Protein AF-A0A9Q7SHR6-F1 (afdb_monomer_lite)

Foldseek 3Di:
DDQFQLNLVVDDLVVLLVLLVVLLVLLVVLLVVLVPLLPDPVVPPDDDPVVVVSNVVSVVSSVVSNVSSVVSNVVSVVSNVVSVVSVVVVVVSVVVCVVCPPFWDADRGPRDIGGPDPCSVVVVVVVCVVVVVVVVVVVCVVPVDDDDDDDDDDDDDDDD

Secondary structure (DSSP, 8-state):
----HHHHHH--HHHHHHHHHHHHHHHHHHHHHHHHHHT-TTTTT--SHHHHHHHHHHHHHHHHHHHHHHHHHHHHHHHHHHHHHHHHHHHHHHHHHHHHTTTEEE-TTT--EEESSTTHHHHHHHHHHHHHHHHHHHHHHHH----PPPPP----PPP-

pLDDT: mean 78.71, std 21.08, range [33.31, 98.5]

Structure (mmCIF, N/CA/C/O backbone):
data_AF-A0A9Q7SHR6-F1
#
_entry.id   AF-A0A9Q7SHR6-F1
#
loop_
_atom_site.group_PDB
_atom_site.id
_atom_site.type_symbol
_atom_site.label_atom_id
_atom_site.label_alt_id
_atom_site.label_comp_id
_atom_site.label_asym_id
_atom_site.label_entity_id
_atom_site.label_seq_id
_atom_site.pdbx_PDB_ins_code
_atom_site.Cartn_x
_atom_site.Cartn_y
_atom_site.Cartn_z
_atom_site.occupancy
_atom_site.B_iso_or_equiv
_atom_site.auth_seq_id
_atom_site.auth_comp_id
_atom_site.auth_asym_id
_atom_site.auth_atom_id
_atom_site.pdbx_PDB_model_num
ATOM 1 N N . MET A 1 1 ? -2.787 16.419 14.165 1.00 50.88 1 MET A N 1
ATOM 2 C CA . MET A 1 1 ? -4.191 16.098 13.832 1.00 50.88 1 MET A CA 1
ATOM 3 C C . MET A 1 1 ? -4.510 14.757 14.461 1.00 50.88 1 MET A C 1
ATOM 5 O O . MET A 1 1 ? -3.657 13.882 14.397 1.00 50.88 1 MET A O 1
ATOM 9 N N . SER A 1 2 ? -5.669 14.614 15.095 1.00 76.50 2 SER A N 1
ATOM 10 C CA . SER A 1 2 ? -6.141 13.356 15.684 1.00 76.50 2 SER A CA 1
ATOM 11 C C . SER A 1 2 ? -7.346 12.861 14.898 1.00 76.50 2 SER A C 1
ATOM 13 O O . SER A 1 2 ? -8.201 13.665 14.540 1.00 76.50 2 SER A O 1
ATOM 15 N N . LEU A 1 3 ? -7.401 11.558 14.640 1.00 83.38 3 LEU A N 1
ATOM 16 C CA . LEU A 1 3 ? -8.535 10.915 13.989 1.00 83.38 3 LEU A CA 1
ATOM 17 C C . LEU A 1 3 ? -9.605 10.609 15.049 1.00 83.38 3 LEU A C 1
ATOM 19 O O . LEU A 1 3 ? -9.281 10.032 16.088 1.00 83.38 3 LEU A O 1
ATOM 23 N N . SER A 1 4 ? -10.854 11.001 14.813 1.00 89.81 4 SER A N 1
ATOM 24 C CA . SER A 1 4 ? -11.977 10.660 15.696 1.00 89.81 4 SER A CA 1
ATOM 25 C C . SER A 1 4 ? -12.405 9.196 15.536 1.00 89.81 4 SER A C 1
ATOM 27 O O . SER A 1 4 ? -12.077 8.525 14.553 1.00 89.81 4 SER A O 1
ATOM 29 N N . VAL A 1 5 ? -13.187 8.690 16.494 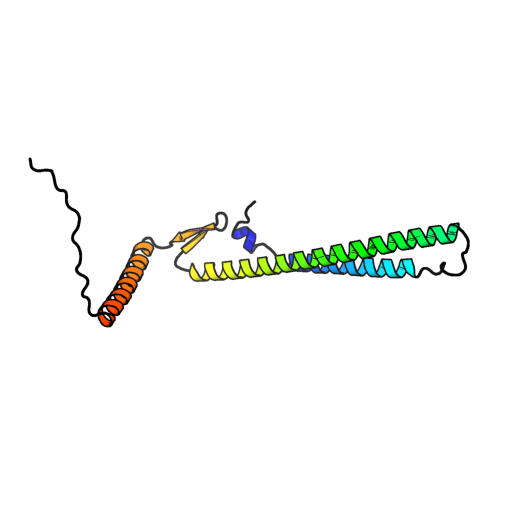1.00 87.94 5 VAL A N 1
ATOM 30 C CA . VAL A 1 5 ? -13.742 7.325 16.452 1.00 87.94 5 VAL A CA 1
ATOM 31 C C . VAL A 1 5 ? -14.647 7.140 15.229 1.00 87.94 5 VAL A C 1
ATOM 33 O O . VAL A 1 5 ? -14.544 6.137 14.521 1.00 87.94 5 VAL A O 1
ATOM 36 N N . GLY A 1 6 ? -15.493 8.128 14.932 1.00 89.12 6 GLY A N 1
ATOM 37 C CA . GLY A 1 6 ? -16.368 8.108 13.760 1.00 89.12 6 GLY A CA 1
ATOM 38 C C . GLY A 1 6 ? -15.595 8.147 12.439 1.00 89.12 6 GLY A C 1
ATOM 39 O O . GLY A 1 6 ? -16.001 7.515 11.463 1.00 89.12 6 GLY A O 1
ATOM 40 N N . GLU A 1 7 ? -14.458 8.844 12.389 1.00 92.06 7 GLU A N 1
ATOM 41 C CA . GLU A 1 7 ? -13.571 8.824 11.221 1.00 92.06 7 GLU A CA 1
ATOM 42 C C . GLU A 1 7 ? -12.877 7.471 11.062 1.00 92.06 7 GLU A C 1
ATOM 44 O O . GLU A 1 7 ? -12.837 6.948 9.949 1.00 92.06 7 GLU A O 1
ATOM 49 N N . LEU A 1 8 ? -12.420 6.849 12.155 1.00 91.50 8 LEU A N 1
ATOM 50 C CA . LEU A 1 8 ? -11.780 5.529 12.124 1.00 91.50 8 LEU A CA 1
ATOM 51 C C . LEU A 1 8 ? -12.702 4.464 11.517 1.00 91.50 8 LEU A C 1
ATOM 53 O O . LEU A 1 8 ? -12.268 3.640 10.709 1.00 91.50 8 LEU A O 1
ATOM 57 N N . LYS A 1 9 ? -13.997 4.508 11.847 1.00 91.06 9 LYS A N 1
ATOM 58 C CA . LYS A 1 9 ? -15.000 3.601 11.267 1.00 91.06 9 LYS A CA 1
ATOM 59 C C . LYS A 1 9 ? -15.099 3.724 9.748 1.00 91.06 9 LYS A C 1
ATOM 61 O O . LYS A 1 9 ? -15.234 2.704 9.064 1.00 91.06 9 LYS A O 1
ATOM 66 N N . LYS A 1 10 ? -15.003 4.953 9.232 1.00 93.56 10 LYS A N 1
ATOM 67 C CA . LYS A 1 10 ? -15.126 5.280 7.803 1.00 93.56 10 LYS A CA 1
ATOM 68 C C . LYS A 1 10 ? -13.882 4.925 6.995 1.00 93.56 10 LYS A C 1
ATOM 70 O O . LYS A 1 10 ? -13.981 4.813 5.776 1.00 93.56 10 LYS A O 1
ATOM 75 N N . VAL A 1 11 ? -12.729 4.729 7.637 1.00 94.25 11 VAL A N 1
ATOM 76 C CA . VAL A 1 11 ? -11.509 4.321 6.932 1.00 94.25 11 VAL A CA 1
ATOM 77 C C . VAL A 1 11 ? -11.727 2.969 6.248 1.00 94.25 11 VAL A C 1
ATOM 79 O O . VAL A 1 11 ? -12.083 1.968 6.884 1.00 94.25 11 VAL A O 1
ATOM 82 N N . SER A 1 12 ? -11.487 2.950 4.936 1.00 95.88 12 SER A N 1
ATOM 83 C CA . SER A 1 12 ? -11.492 1.748 4.106 1.00 95.88 12 SER A CA 1
ATOM 84 C C . SER A 1 12 ? -10.101 1.117 4.103 1.00 95.88 12 SER A C 1
ATOM 86 O O . SER A 1 12 ? -9.197 1.589 3.414 1.00 95.88 12 SER A O 1
ATOM 88 N N . VAL A 1 13 ? -9.936 0.027 4.858 1.00 96.19 13 VAL A N 1
ATOM 89 C CA . VAL A 1 13 ? -8.701 -0.780 4.845 1.00 96.19 13 VAL A CA 1
ATOM 90 C C . VAL A 1 13 ? -8.436 -1.329 3.442 1.00 96.19 13 VAL A C 1
ATOM 92 O O . VAL A 1 13 ? -7.294 -1.349 2.992 1.00 96.19 13 VAL A O 1
ATOM 95 N N . GLN A 1 14 ? -9.492 -1.703 2.715 1.00 96.06 14 GLN A N 1
ATOM 96 C CA . GLN A 1 14 ? -9.356 -2.196 1.348 1.00 96.06 14 GLN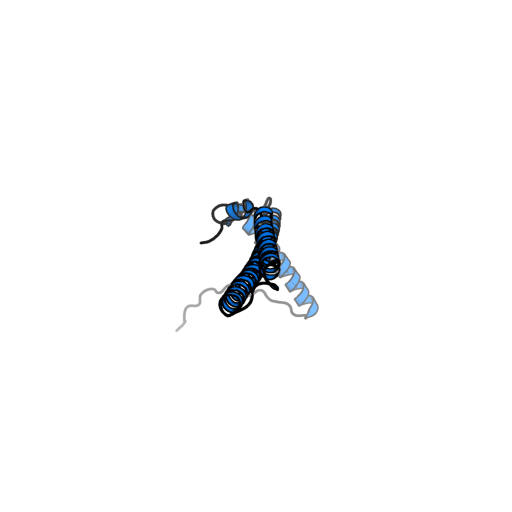 A CA 1
ATOM 97 C C . GLN A 1 14 ? -8.742 -1.139 0.428 1.00 96.06 14 GLN A C 1
ATOM 99 O O . GLN A 1 14 ? -7.804 -1.438 -0.295 1.00 96.06 14 GLN A O 1
ATOM 104 N N . SER A 1 15 ? -9.183 0.116 0.524 1.00 97.50 15 SER A N 1
ATOM 105 C CA . SER A 1 15 ? -8.631 1.193 -0.305 1.00 97.50 15 SER A CA 1
ATOM 106 C C . SER A 1 15 ? -7.154 1.467 -0.005 1.00 97.50 15 SER A C 1
ATOM 108 O O . SER A 1 15 ? -6.405 1.823 -0.909 1.00 97.50 15 SER A O 1
ATOM 110 N N . ILE A 1 16 ? -6.706 1.264 1.240 1.00 96.69 16 ILE A N 1
ATOM 111 C CA . ILE A 1 16 ? -5.280 1.329 1.597 1.00 96.69 16 ILE A CA 1
ATOM 112 C C . ILE A 1 16 ? -4.510 0.194 0.903 1.00 96.69 16 ILE A C 1
ATOM 114 O O . ILE A 1 16 ? -3.474 0.437 0.285 1.00 96.69 16 ILE A O 1
ATOM 118 N N . ARG A 1 17 ? -5.045 -1.031 0.928 1.00 97.56 17 ARG A N 1
ATOM 119 C CA . ARG A 1 17 ? -4.452 -2.190 0.236 1.00 97.56 17 ARG A CA 1
ATOM 120 C C . ARG A 1 17 ? -4.422 -2.012 -1.283 1.00 97.56 17 ARG A C 1
ATOM 122 O O . ARG A 1 17 ? -3.436 -2.374 -1.923 1.00 97.56 17 ARG A O 1
ATOM 129 N N . ASP A 1 18 ? -5.442 -1.385 -1.859 1.00 98.12 18 ASP A N 1
ATOM 130 C CA . ASP A 1 18 ? -5.492 -1.075 -3.291 1.00 98.12 18 ASP A CA 1
ATOM 131 C C . ASP A 1 18 ? -4.386 -0.080 -3.690 1.00 98.12 18 ASP A C 1
ATOM 133 O O . ASP A 1 18 ? -3.767 -0.227 -4.746 1.00 98.12 18 ASP A O 1
ATOM 137 N N . ILE A 1 19 ? -4.067 0.895 -2.824 1.00 97.88 19 ILE A N 1
ATOM 138 C CA . ILE A 1 19 ? -2.918 1.794 -3.025 1.00 97.88 19 ILE A CA 1
ATOM 139 C C . ILE A 1 19 ? -1.615 0.988 -3.044 1.00 97.88 19 ILE A C 1
ATOM 141 O O . ILE A 1 19 ? -0.804 1.174 -3.953 1.00 97.88 19 ILE A O 1
ATOM 145 N N . ALA A 1 20 ? -1.410 0.074 -2.091 1.00 98.12 20 ALA A N 1
ATOM 146 C CA . ALA A 1 20 ? -0.216 -0.770 -2.069 1.00 98.12 20 ALA A CA 1
ATOM 147 C C . ALA A 1 20 ? -0.102 -1.631 -3.339 1.00 98.12 20 ALA A C 1
ATOM 149 O O . ALA A 1 20 ? 0.968 -1.699 -3.946 1.00 98.12 20 ALA A O 1
ATOM 150 N N . ALA A 1 21 ? -1.206 -2.227 -3.797 1.00 98.38 21 ALA A N 1
ATOM 151 C CA . ALA A 1 21 ? -1.251 -2.975 -5.051 1.00 98.38 21 ALA A CA 1
ATOM 152 C C . ALA A 1 21 ? -0.886 -2.098 -6.264 1.00 98.38 21 ALA A C 1
ATOM 154 O O . ALA A 1 21 ? -0.067 -2.495 -7.095 1.00 98.38 21 ALA A O 1
ATOM 155 N N . GLY A 1 22 ? -1.422 -0.876 -6.337 1.00 98.38 22 GLY A N 1
ATOM 156 C CA . GLY A 1 22 ? -1.090 0.085 -7.390 1.00 98.38 22 GLY A CA 1
ATOM 157 C C . GLY A 1 22 ? 0.389 0.488 -7.396 1.00 98.38 22 GLY A C 1
ATOM 158 O O . GLY A 1 22 ? 1.001 0.585 -8.461 1.00 98.38 22 GLY A O 1
ATOM 159 N N . LEU A 1 23 ? 0.995 0.675 -6.220 1.00 98.50 23 LEU A N 1
ATOM 160 C CA . LEU A 1 23 ? 2.425 0.977 -6.091 1.00 98.50 23 LEU A CA 1
ATOM 161 C C . LEU A 1 23 ? 3.297 -0.188 -6.591 1.00 98.50 23 LEU A C 1
ATOM 163 O O . LEU A 1 23 ? 4.244 0.042 -7.343 1.00 98.50 23 LEU A O 1
ATOM 167 N N . ARG A 1 24 ? 2.939 -1.438 -6.276 1.00 98.50 24 ARG A N 1
ATOM 168 C CA . ARG A 1 24 ? 3.634 -2.630 -6.804 1.00 98.50 24 ARG A CA 1
ATOM 169 C C . ARG A 1 24 ? 3.496 -2.783 -8.311 1.00 98.50 24 ARG A C 1
ATOM 171 O O . ARG A 1 24 ? 4.461 -3.123 -8.997 1.00 98.50 24 ARG A O 1
ATOM 178 N N . ALA A 1 25 ? 2.313 -2.494 -8.849 1.00 98.50 25 ALA A N 1
ATOM 179 C CA . ALA A 1 25 ? 2.093 -2.500 -10.290 1.00 98.50 25 ALA A CA 1
ATOM 180 C C . ALA A 1 25 ? 2.997 -1.470 -10.990 1.00 98.50 25 ALA A C 1
ATOM 182 O O . ALA A 1 25 ? 3.621 -1.784 -12.005 1.00 98.50 25 ALA A O 1
ATOM 183 N N . LYS A 1 26 ? 3.153 -0.270 -10.410 1.00 98.00 26 LYS A N 1
ATOM 184 C CA . LYS A 1 26 ? 4.102 0.738 -10.910 1.00 98.00 26 LYS A CA 1
ATOM 185 C C . LYS A 1 26 ? 5.550 0.261 -10.844 1.00 98.00 26 LYS A C 1
ATOM 187 O O . LYS A 1 26 ? 6.258 0.383 -11.840 1.00 98.00 26 LYS A O 1
ATOM 192 N N . ALA A 1 27 ? 5.976 -0.322 -9.723 1.00 98.38 27 ALA A N 1
ATOM 193 C CA . ALA A 1 27 ? 7.322 -0.879 -9.591 1.00 98.38 27 ALA A CA 1
ATOM 194 C C . ALA A 1 27 ? 7.604 -1.950 -10.657 1.00 98.38 27 ALA A C 1
ATOM 196 O O . ALA A 1 27 ? 8.642 -1.929 -11.319 1.00 98.38 27 ALA A O 1
ATOM 197 N N . THR A 1 28 ? 6.644 -2.850 -10.881 1.00 98.25 28 THR A N 1
ATOM 198 C CA . THR A 1 28 ? 6.720 -3.887 -11.920 1.00 98.25 28 THR A CA 1
ATOM 199 C C . THR A 1 28 ? 6.841 -3.270 -13.312 1.00 98.25 28 THR A C 1
ATOM 201 O O . THR A 1 28 ? 7.713 -3.665 -14.085 1.00 98.25 28 THR A O 1
ATOM 204 N N . SER A 1 29 ? 6.026 -2.255 -13.616 1.00 98.00 29 SER A N 1
ATOM 205 C CA . SER A 1 29 ? 6.100 -1.537 -14.890 1.00 98.00 29 SER A CA 1
ATOM 206 C C . SER A 1 29 ? 7.463 -0.878 -15.100 1.00 98.00 29 SER A C 1
ATOM 208 O O . SER A 1 29 ? 7.996 -0.951 -16.200 1.00 98.00 29 SER A O 1
ATOM 210 N N . MET A 1 30 ? 8.053 -0.262 -14.072 1.00 97.75 30 MET A N 1
ATOM 211 C CA . MET A 1 30 ? 9.370 0.374 -14.185 1.00 97.75 30 MET A CA 1
ATOM 212 C C . MET A 1 30 ? 10.488 -0.640 -14.432 1.00 97.75 30 MET A C 1
ATOM 214 O O . MET A 1 30 ? 11.367 -0.388 -15.256 1.00 97.75 30 MET A O 1
ATOM 218 N N . ARG A 1 31 ? 10.429 -1.815 -13.791 1.00 97.06 31 ARG A N 1
ATOM 219 C CA . ARG A 1 31 ? 11.369 -2.915 -14.066 1.00 97.06 31 ARG A CA 1
ATOM 220 C C . ARG A 1 31 ? 11.229 -3.430 -15.497 1.00 97.06 31 ARG A C 1
ATOM 222 O O . ARG A 1 31 ? 12.240 -3.609 -16.165 1.00 97.06 31 ARG A O 1
ATOM 229 N N . ALA A 1 32 ? 9.999 -3.591 -15.985 1.00 95.56 32 ALA A N 1
ATOM 230 C CA . ALA A 1 32 ? 9.752 -3.978 -17.371 1.00 95.56 32 ALA A CA 1
ATOM 231 C C . ALA A 1 32 ? 10.305 -2.937 -18.362 1.00 95.56 32 ALA A C 1
ATOM 233 O O . ALA A 1 32 ? 10.976 -3.306 -19.323 1.00 95.56 32 ALA A O 1
ATOM 234 N N . THR A 1 33 ? 10.100 -1.641 -18.101 1.00 95.25 33 THR A N 1
ATOM 235 C CA . THR A 1 33 ? 10.673 -0.563 -18.922 1.00 95.25 33 THR A CA 1
ATOM 236 C C . THR A 1 33 ? 12.198 -0.574 -18.886 1.00 95.25 33 THR A C 1
ATOM 238 O O . THR A 1 33 ? 12.819 -0.429 -19.933 1.00 95.25 33 THR A O 1
ATOM 241 N N . LYS A 1 34 ? 12.815 -0.791 -17.715 1.00 94.19 34 LYS A N 1
ATOM 242 C CA . LYS A 1 34 ? 14.273 -0.933 -17.591 1.00 94.19 34 LYS A CA 1
ATOM 243 C C . LYS A 1 34 ? 14.786 -2.034 -18.517 1.00 94.19 34 LYS A C 1
ATOM 245 O O . LYS A 1 34 ? 15.670 -1.756 -19.316 1.00 94.19 34 LYS A O 1
ATOM 250 N N . THR A 1 35 ? 14.206 -3.233 -18.439 1.00 90.62 35 THR A N 1
ATOM 251 C CA . THR A 1 35 ? 14.571 -4.364 -19.306 1.00 90.62 35 THR A CA 1
ATOM 252 C C . THR A 1 35 ? 14.382 -4.023 -20.784 1.00 90.62 35 THR A C 1
ATOM 254 O O . THR A 1 35 ? 15.298 -4.197 -21.579 1.00 90.62 35 THR A O 1
ATOM 257 N N . GLY A 1 36 ? 13.230 -3.457 -21.156 1.00 89.94 36 GLY A N 1
ATOM 258 C CA . GLY A 1 36 ? 12.950 -3.113 -22.551 1.00 89.94 36 GLY A CA 1
ATOM 259 C C . GLY A 1 36 ? 13.913 -2.074 -23.130 1.00 89.94 36 GLY A C 1
ATOM 260 O O . GLY A 1 36 ? 14.293 -2.174 -24.291 1.00 89.94 36 GLY A O 1
ATOM 261 N N . VAL A 1 37 ? 14.332 -1.094 -22.326 1.00 86.94 37 VAL A N 1
ATOM 262 C CA . VAL A 1 37 ? 15.267 -0.044 -22.752 1.00 86.94 37 VAL A CA 1
ATOM 263 C C . VAL A 1 37 ? 16.711 -0.554 -22.805 1.00 86.94 37 VAL A C 1
ATOM 265 O O . VAL A 1 37 ? 17.472 -0.129 -23.671 1.00 86.94 37 VAL A O 1
ATOM 268 N N . THR A 1 38 ? 17.098 -1.501 -21.946 1.00 80.38 38 THR A N 1
ATOM 269 C CA . THR A 1 38 ? 18.425 -2.133 -22.035 1.00 80.38 38 THR A CA 1
ATOM 270 C C . THR A 1 38 ? 18.558 -3.097 -23.213 1.00 80.38 38 THR A C 1
ATOM 272 O O . THR A 1 38 ? 19.667 -3.252 -23.722 1.00 80.38 38 THR A O 1
ATOM 275 N N . ASP A 1 39 ? 17.449 -3.682 -23.673 1.00 80.69 39 ASP A N 1
ATOM 276 C CA . ASP A 1 39 ? 17.409 -4.695 -24.739 1.00 80.69 39 ASP A CA 1
ATOM 277 C C . ASP A 1 39 ? 17.108 -4.105 -26.130 1.00 80.69 39 ASP A C 1
ATOM 279 O O . ASP A 1 39 ? 16.744 -4.824 -27.065 1.00 80.69 39 ASP A O 1
ATOM 283 N N . LEU A 1 40 ? 17.230 -2.784 -26.296 1.00 76.44 40 LEU A N 1
ATOM 284 C CA . LEU A 1 40 ? 16.927 -2.142 -27.569 1.00 76.44 40 LEU A CA 1
ATOM 285 C C . LEU A 1 40 ? 17.854 -2.649 -28.703 1.00 76.44 40 LEU A C 1
ATOM 287 O O . LEU A 1 40 ? 19.077 -2.696 -28.544 1.00 76.44 40 LEU A O 1
ATOM 291 N N . PRO A 1 41 ? 17.301 -2.956 -29.896 1.00 62.69 41 PRO A N 1
ATOM 292 C CA . PRO A 1 41 ? 17.993 -3.672 -30.977 1.00 62.69 41 PRO A CA 1
ATOM 293 C C . PRO A 1 41 ? 19.142 -2.906 -31.662 1.00 62.69 41 PRO A C 1
ATOM 295 O O . PRO A 1 41 ? 19.777 -3.440 -32.567 1.00 62.69 41 PRO A O 1
ATOM 298 N N . HIS A 1 42 ? 19.433 -1.667 -31.257 1.00 61.84 42 HIS A N 1
ATOM 299 C CA . HIS A 1 42 ? 20.582 -0.899 -31.753 1.00 61.84 42 HIS A CA 1
ATOM 300 C C . HIS A 1 42 ? 21.909 -1.244 -31.056 1.00 61.84 42 HIS A C 1
ATOM 302 O O . HIS A 1 42 ? 22.967 -0.889 -31.584 1.00 61.84 42 HIS A O 1
ATOM 308 N N . LYS A 1 43 ? 21.880 -1.974 -29.929 1.00 61.50 43 LYS A N 1
ATOM 309 C CA . LYS A 1 43 ? 23.085 -2.525 -29.293 1.00 61.50 43 LYS A CA 1
ATOM 310 C C . LYS A 1 43 ? 23.660 -3.660 -30.149 1.00 61.50 43 LYS A C 1
ATOM 312 O O . LYS A 1 43 ? 23.320 -4.824 -29.968 1.00 61.50 43 LYS A O 1
ATOM 317 N N . GLY A 1 44 ? 24.516 -3.328 -31.111 1.00 61.97 44 GLY A N 1
ATOM 318 C CA . GLY A 1 44 ? 25.301 -4.331 -31.842 1.00 61.97 44 GLY A CA 1
ATOM 319 C C . GLY A 1 44 ? 25.806 -3.894 -33.214 1.00 61.97 44 GLY A C 1
ATOM 320 O O . GLY A 1 44 ? 26.908 -4.273 -33.595 1.00 61.97 44 GLY A O 1
ATOM 321 N N . THR A 1 45 ? 25.045 -3.077 -33.948 1.00 72.31 45 THR A N 1
ATOM 322 C CA . THR A 1 45 ? 25.441 -2.586 -35.287 1.00 72.31 45 THR A CA 1
ATOM 323 C C . THR A 1 45 ? 25.835 -1.112 -35.313 1.00 72.31 45 THR A C 1
ATOM 325 O O . THR A 1 45 ? 26.411 -0.656 -36.298 1.00 72.31 45 THR A O 1
ATOM 328 N N . TRP A 1 46 ? 25.534 -0.355 -34.255 1.00 79.94 46 TRP A N 1
ATOM 329 C CA . TRP A 1 46 ? 25.940 1.041 -34.107 1.00 79.94 46 TRP A CA 1
ATOM 330 C C . TRP A 1 46 ? 27.219 1.131 -33.266 1.00 79.94 46 TRP A C 1
ATOM 332 O O . TRP A 1 46 ? 27.256 0.627 -32.148 1.00 79.94 46 TRP A O 1
ATOM 342 N N . THR A 1 47 ? 28.275 1.744 -33.810 1.00 85.25 47 THR A N 1
ATOM 343 C CA . THR A 1 47 ? 29.606 1.816 -33.179 1.00 85.25 47 THR A CA 1
ATOM 344 C C . THR A 1 47 ? 30.178 3.235 -33.184 1.00 85.25 47 THR A C 1
ATOM 346 O O . THR A 1 47 ? 29.817 4.048 -34.038 1.00 85.25 47 THR A O 1
ATOM 349 N N . GLY A 1 48 ? 31.143 3.503 -32.299 1.00 88.81 48 GLY A N 1
ATOM 350 C CA . GLY A 1 48 ? 31.852 4.782 -32.175 1.00 88.81 48 GLY A CA 1
ATOM 351 C C . GLY A 1 48 ? 31.337 5.632 -31.009 1.00 88.81 48 GLY A C 1
ATOM 352 O O . GLY A 1 48 ? 30.363 5.273 -30.359 1.00 88.81 48 GLY A O 1
ATOM 353 N N . THR A 1 49 ? 31.952 6.794 -30.771 1.00 90.88 49 THR A N 1
ATOM 354 C CA . THR A 1 49 ? 31.700 7.627 -29.575 1.00 90.88 49 THR A CA 1
ATOM 355 C C . THR A 1 49 ? 30.226 7.978 -29.346 1.00 90.88 49 THR A C 1
ATOM 357 O O . THR A 1 49 ? 29.780 8.075 -28.207 1.00 90.88 49 THR A O 1
ATOM 360 N N . ALA A 1 50 ? 29.448 8.167 -30.415 1.00 85.69 50 ALA A N 1
ATOM 361 C CA . ALA A 1 50 ? 28.018 8.442 -30.290 1.00 85.69 50 ALA A CA 1
ATOM 362 C C . ALA A 1 50 ? 27.233 7.237 -29.735 1.00 85.69 50 ALA A C 1
ATOM 364 O O . ALA A 1 50 ? 26.312 7.434 -28.946 1.00 85.69 50 ALA A O 1
ATOM 365 N N . ALA A 1 51 ? 27.622 6.014 -30.111 1.00 86.31 51 ALA A N 1
ATOM 366 C CA . ALA A 1 51 ? 27.036 4.788 -29.578 1.00 86.31 51 ALA A CA 1
ATOM 367 C C . ALA A 1 51 ? 27.419 4.592 -28.103 1.00 86.31 51 ALA A C 1
ATOM 369 O O . ALA A 1 51 ? 26.547 4.313 -27.287 1.00 86.31 51 ALA A O 1
ATOM 370 N N . ASP A 1 52 ? 28.684 4.843 -27.741 1.00 88.19 52 ASP A N 1
ATOM 371 C CA . ASP A 1 52 ? 29.159 4.733 -26.353 1.00 88.19 52 ASP A CA 1
ATOM 372 C C . ASP A 1 52 ? 28.409 5.694 -25.413 1.00 88.19 52 ASP A C 1
ATOM 374 O O . ASP A 1 52 ? 27.987 5.315 -24.318 1.00 88.19 52 ASP A O 1
ATOM 378 N N . ASN A 1 53 ? 28.196 6.940 -25.855 1.00 89.31 53 ASN A N 1
ATOM 379 C CA . ASN A 1 53 ? 27.431 7.930 -25.096 1.00 89.31 53 ASN A CA 1
ATOM 380 C C . ASN A 1 53 ? 25.962 7.513 -24.940 1.00 89.31 53 ASN A C 1
ATOM 382 O O . ASN A 1 53 ? 25.416 7.603 -23.841 1.00 89.31 53 ASN A O 1
ATOM 386 N N . ALA A 1 54 ? 25.331 7.020 -26.010 1.00 87.62 54 ALA A N 1
ATOM 387 C CA . ALA A 1 54 ? 23.953 6.543 -25.948 1.00 87.62 54 ALA A CA 1
ATOM 388 C C . ALA A 1 54 ? 23.809 5.338 -25.006 1.00 87.62 54 ALA A C 1
ATOM 390 O O . ALA A 1 54 ? 22.884 5.295 -24.196 1.00 87.62 54 ALA A O 1
ATOM 391 N N . ASP A 1 55 ? 24.749 4.392 -25.046 1.00 87.56 55 ASP A N 1
ATOM 392 C CA . ASP A 1 55 ? 24.782 3.252 -24.131 1.00 87.56 55 ASP A CA 1
ATOM 393 C C . ASP A 1 55 ? 24.948 3.685 -22.669 1.00 87.56 55 ASP A C 1
ATOM 395 O O . ASP A 1 55 ? 24.301 3.121 -21.778 1.00 87.56 55 ASP A O 1
ATOM 399 N N . HIS A 1 56 ? 25.774 4.703 -22.418 1.00 90.56 56 HIS A N 1
ATOM 400 C CA . HIS A 1 56 ? 25.949 5.288 -21.092 1.00 90.56 56 HIS A CA 1
ATOM 401 C C . HIS A 1 56 ? 24.667 5.959 -20.573 1.00 90.56 56 HIS A C 1
ATOM 403 O O . HIS A 1 56 ? 24.267 5.735 -19.424 1.00 90.56 56 HIS A O 1
ATOM 409 N N . GLU A 1 57 ? 23.993 6.753 -21.407 1.00 90.88 57 GLU A N 1
ATOM 410 C CA . GLU A 1 57 ? 22.732 7.418 -21.056 1.00 90.88 57 GLU A CA 1
ATOM 411 C C . GLU A 1 57 ? 21.604 6.407 -20.814 1.00 90.88 57 GLU A C 1
ATOM 413 O O . GLU A 1 57 ? 20.910 6.490 -19.797 1.00 90.88 57 GLU A O 1
ATOM 418 N N . ILE A 1 58 ? 21.473 5.396 -21.680 1.00 91.00 58 ILE A N 1
ATOM 419 C CA . ILE A 1 58 ? 20.530 4.276 -21.524 1.00 91.00 58 ILE A CA 1
ATOM 420 C C . ILE A 1 58 ? 20.791 3.531 -20.211 1.00 91.00 58 ILE A C 1
ATOM 422 O O . ILE A 1 58 ? 19.853 3.230 -19.469 1.00 91.00 58 ILE A O 1
ATOM 426 N N . GLY A 1 59 ? 22.060 3.264 -19.890 1.00 90.88 59 GLY A N 1
ATOM 427 C CA . GLY A 1 59 ? 22.450 2.628 -18.633 1.00 90.88 59 GLY A CA 1
ATOM 428 C C . GLY A 1 59 ? 22.070 3.468 -17.411 1.00 90.88 59 GLY A C 1
ATOM 429 O O . GLY A 1 59 ? 21.495 2.951 -16.451 1.00 90.88 59 GLY A O 1
ATOM 430 N N . THR A 1 60 ? 22.330 4.775 -17.460 1.00 94.50 60 THR A N 1
ATOM 431 C CA . THR A 1 60 ? 21.980 5.718 -16.386 1.00 94.50 60 THR A CA 1
ATOM 432 C C . THR A 1 60 ? 20.468 5.791 -16.184 1.00 94.50 60 THR A C 1
ATOM 434 O O . THR A 1 60 ? 19.984 5.656 -15.058 1.00 94.50 60 THR A O 1
ATOM 437 N N . PHE A 1 61 ? 19.708 5.925 -17.270 1.00 93.06 61 PHE A N 1
ATOM 438 C CA . PHE A 1 61 ? 18.250 5.933 -17.239 1.00 93.06 61 PHE A CA 1
ATOM 439 C C . PHE A 1 61 ? 17.681 4.619 -16.681 1.00 93.06 61 PHE A C 1
ATOM 441 O O . PHE A 1 61 ? 16.839 4.635 -15.781 1.00 93.06 61 PHE A O 1
ATOM 448 N N . GLY A 1 62 ? 18.189 3.472 -17.141 1.00 94.00 62 GLY A N 1
ATOM 449 C CA . GLY A 1 62 ? 17.789 2.156 -16.640 1.00 94.00 62 GLY A CA 1
ATOM 450 C C . GLY A 1 62 ? 18.082 1.960 -15.147 1.00 94.00 62 GLY A C 1
ATOM 451 O O . GLY A 1 62 ? 17.286 1.350 -14.429 1.00 94.00 62 GLY A O 1
ATOM 452 N N . ASN A 1 63 ? 19.190 2.504 -14.640 1.00 95.00 63 ASN A N 1
ATOM 453 C CA . ASN A 1 63 ? 19.494 2.495 -13.207 1.00 95.00 63 ASN A CA 1
ATOM 454 C C . ASN A 1 63 ? 18.521 3.371 -12.405 1.00 95.00 63 ASN A C 1
ATOM 456 O O . ASN A 1 63 ? 18.062 2.942 -11.342 1.00 95.00 63 ASN A O 1
ATOM 460 N N . GLY A 1 64 ? 18.154 4.541 -12.937 1.00 96.50 64 GLY A N 1
ATOM 461 C CA . GLY A 1 64 ? 17.108 5.397 -12.371 1.00 96.50 64 GLY A CA 1
ATOM 462 C C . GLY A 1 64 ? 15.773 4.662 -12.234 1.00 96.50 64 GLY A C 1
ATOM 463 O O . GLY A 1 64 ? 15.231 4.576 -11.136 1.00 96.50 64 GLY A O 1
ATOM 464 N N . LEU A 1 65 ? 15.308 4.009 -13.306 1.00 96.88 65 LEU A N 1
ATOM 465 C CA . LEU A 1 65 ? 14.081 3.198 -13.279 1.00 96.88 65 LEU A CA 1
ATOM 466 C C . LEU A 1 65 ? 14.125 2.065 -12.246 1.00 96.88 65 LEU A C 1
ATOM 468 O O . LEU A 1 65 ? 13.122 1.781 -11.596 1.00 96.88 65 LEU A O 1
ATOM 472 N N . GLY A 1 66 ? 15.279 1.409 -12.091 1.00 97.06 66 GLY A N 1
ATOM 473 C CA . GLY A 1 66 ? 15.465 0.384 -11.062 1.00 97.06 66 GLY A CA 1
ATOM 474 C C . GLY A 1 66 ? 15.337 0.951 -9.646 1.00 97.06 66 GLY A C 1
ATOM 475 O O . GLY A 1 66 ? 14.644 0.373 -8.814 1.00 97.06 66 GLY A O 1
ATOM 476 N N . THR A 1 67 ? 15.950 2.110 -9.405 1.00 97.94 67 THR A N 1
ATOM 477 C CA . THR A 1 67 ? 15.920 2.795 -8.104 1.00 97.94 67 THR A CA 1
ATOM 478 C C . THR A 1 67 ? 14.500 3.234 -7.745 1.00 97.94 67 THR A C 1
ATOM 480 O O . THR A 1 67 ? 14.038 2.996 -6.628 1.00 97.94 67 THR A O 1
ATOM 483 N N . ASP A 1 68 ? 13.770 3.804 -8.705 1.00 97.69 68 ASP A N 1
ATOM 484 C CA . ASP A 1 68 ? 12.379 4.211 -8.511 1.00 97.69 68 ASP A CA 1
ATOM 485 C C . ASP A 1 68 ? 11.463 3.004 -8.268 1.00 97.69 68 ASP A C 1
ATOM 487 O O . ASP A 1 68 ? 10.598 3.052 -7.391 1.00 97.69 68 ASP A O 1
ATOM 491 N N . ALA A 1 69 ? 11.671 1.893 -8.983 1.00 98.38 69 ALA A N 1
ATOM 492 C CA . ALA A 1 69 ? 10.913 0.665 -8.756 1.00 98.38 69 ALA A CA 1
ATOM 493 C C . ALA A 1 69 ? 11.067 0.154 -7.314 1.00 98.38 69 ALA A C 1
ATOM 495 O O . ALA A 1 69 ? 10.079 -0.218 -6.676 1.00 98.38 69 ALA A O 1
ATOM 496 N N . ASP A 1 70 ? 12.286 0.177 -6.775 1.00 98.19 70 ASP A N 1
ATOM 497 C CA . ASP A 1 70 ? 12.546 -0.231 -5.395 1.00 98.19 70 ASP A CA 1
ATOM 498 C C . ASP A 1 70 ? 11.939 0.754 -4.385 1.00 98.19 70 ASP A C 1
ATOM 500 O O . ASP A 1 70 ? 11.412 0.344 -3.346 1.00 98.19 70 ASP A O 1
ATOM 504 N N . ALA A 1 71 ? 11.932 2.054 -4.694 1.00 98.50 71 ALA A N 1
ATOM 505 C CA . ALA A 1 71 ? 11.242 3.054 -3.882 1.00 98.50 71 ALA A CA 1
ATOM 506 C C . ALA A 1 71 ? 9.722 2.802 -3.827 1.00 98.50 71 ALA A C 1
ATOM 508 O O . ALA A 1 71 ? 9.132 2.865 -2.744 1.00 98.50 71 ALA A O 1
ATOM 509 N N . TYR A 1 72 ? 9.095 2.457 -4.957 1.00 98.50 72 TYR A N 1
ATOM 510 C CA . TYR A 1 72 ? 7.670 2.120 -5.020 1.00 98.50 72 TYR A CA 1
ATOM 511 C C . TYR A 1 72 ? 7.325 0.830 -4.260 1.00 98.50 72 TYR A C 1
ATOM 513 O O . TYR A 1 72 ? 6.330 0.818 -3.535 1.00 98.50 72 TYR A O 1
ATOM 521 N N . GLU A 1 73 ? 8.147 -0.222 -4.344 1.00 98.31 73 GLU A N 1
ATOM 522 C CA . GLU A 1 73 ? 7.965 -1.434 -3.521 1.00 98.31 73 GLU A CA 1
ATOM 523 C C . GLU A 1 73 ? 8.065 -1.130 -2.024 1.00 98.31 73 GLU A C 1
ATOM 525 O O . GLU A 1 73 ? 7.223 -1.546 -1.224 1.00 98.31 73 GLU A O 1
ATOM 530 N N . ASN A 1 74 ? 9.072 -0.349 -1.630 1.00 98.25 74 ASN A N 1
ATOM 531 C CA . ASN A 1 74 ? 9.253 0.048 -0.238 1.00 98.25 74 ASN A CA 1
ATOM 532 C C . ASN A 1 74 ? 8.081 0.895 0.274 1.00 98.25 74 ASN A C 1
ATOM 534 O O . ASN A 1 74 ? 7.674 0.760 1.432 1.00 98.25 74 ASN A O 1
ATOM 538 N N . ALA A 1 75 ? 7.527 1.766 -0.572 1.00 98.06 75 ALA A N 1
ATOM 539 C CA . ALA A 1 75 ? 6.319 2.516 -0.260 1.00 98.06 75 ALA A CA 1
ATOM 540 C C . ALA A 1 75 ? 5.107 1.584 -0.111 1.00 98.06 75 ALA A C 1
ATOM 542 O O . ALA A 1 75 ? 4.396 1.691 0.886 1.00 98.06 75 ALA A O 1
ATOM 543 N N . ALA A 1 76 ? 4.914 0.628 -1.028 1.00 98.38 76 ALA A N 1
ATOM 544 C CA . ALA A 1 76 ? 3.835 -0.356 -0.948 1.00 98.38 76 ALA A CA 1
ATOM 545 C C . ALA A 1 76 ? 3.876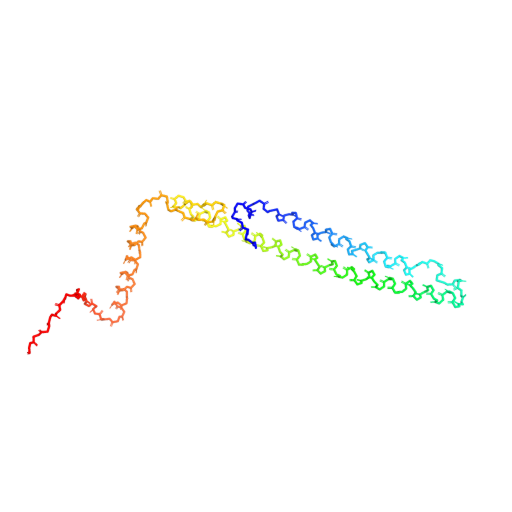 -1.144 0.369 1.00 98.38 76 ALA A C 1
ATOM 547 O O . ALA A 1 76 ? 2.862 -1.264 1.050 1.00 98.38 76 ALA A O 1
ATOM 548 N N . ALA A 1 77 ? 5.063 -1.595 0.786 1.00 98.12 77 ALA A N 1
ATOM 549 C CA . ALA A 1 77 ? 5.240 -2.307 2.049 1.00 98.12 77 ALA A CA 1
ATOM 550 C C . ALA A 1 77 ? 4.877 -1.454 3.279 1.00 98.12 77 ALA A C 1
ATOM 552 O O . ALA A 1 77 ? 4.342 -1.972 4.257 1.00 98.12 77 ALA A O 1
ATOM 553 N N . LYS A 1 78 ? 5.161 -0.145 3.258 1.00 98.19 78 LYS A N 1
ATOM 554 C CA . LYS A 1 78 ? 4.744 0.772 4.335 1.00 98.19 78 LYS A CA 1
ATOM 555 C C . LYS A 1 78 ? 3.228 0.969 4.351 1.00 98.19 78 LYS A C 1
ATOM 557 O O . LYS A 1 78 ? 2.646 1.018 5.429 1.00 98.19 78 LYS A O 1
ATOM 562 N N . VAL A 1 79 ? 2.606 1.066 3.177 1.00 97.62 79 VAL A N 1
ATOM 563 C CA . VAL A 1 79 ? 1.151 1.210 3.038 1.00 97.62 79 VAL A CA 1
ATOM 564 C C . VAL A 1 79 ? 0.422 -0.038 3.539 1.00 97.62 79 VAL A C 1
ATOM 566 O O . VAL A 1 79 ? -0.552 0.103 4.271 1.00 97.62 79 VAL A O 1
ATOM 569 N N . ASP A 1 80 ? 0.918 -1.241 3.241 1.00 97.69 80 ASP A N 1
ATOM 570 C CA . ASP A 1 80 ? 0.332 -2.479 3.777 1.00 97.69 80 ASP A CA 1
ATOM 571 C C . ASP A 1 80 ? 0.375 -2.525 5.304 1.00 97.69 80 ASP A C 1
ATOM 573 O O . ASP A 1 80 ? -0.649 -2.786 5.929 1.00 97.69 80 ASP A O 1
ATOM 577 N N . ARG A 1 81 ? 1.522 -2.186 5.914 1.00 97.62 81 ARG A N 1
ATOM 578 C CA . ARG A 1 81 ? 1.629 -2.121 7.382 1.00 97.62 81 ARG A CA 1
ATOM 579 C C . ARG A 1 81 ? 0.629 -1.138 7.980 1.00 97.62 81 ARG A C 1
ATOM 581 O O . ARG A 1 81 ? -0.013 -1.461 8.971 1.00 97.62 81 ARG A O 1
ATOM 588 N N . ALA A 1 82 ? 0.465 0.032 7.363 1.00 95.00 82 ALA A N 1
ATOM 589 C CA . ALA A 1 82 ? -0.557 0.981 7.790 1.00 95.00 82 ALA A CA 1
ATOM 590 C C . ALA A 1 82 ? -1.968 0.376 7.662 1.00 95.00 82 ALA A C 1
ATOM 592 O O . ALA A 1 82 ? -2.794 0.549 8.553 1.00 95.00 82 ALA A O 1
ATOM 593 N N . GLY A 1 83 ? -2.244 -0.369 6.588 1.00 96.94 83 GLY A N 1
ATOM 594 C CA . GLY A 1 83 ? -3.494 -1.113 6.420 1.00 96.94 83 GLY A CA 1
ATOM 595 C C . GLY A 1 83 ? -3.758 -2.095 7.565 1.00 96.94 83 GLY A C 1
ATOM 596 O O . GLY A 1 83 ? -4.862 -2.102 8.112 1.00 96.94 83 GLY A O 1
ATOM 597 N N . ASP A 1 84 ? -2.745 -2.858 7.969 1.00 96.88 84 ASP A N 1
ATOM 598 C CA . ASP A 1 84 ? -2.837 -3.812 9.079 1.00 96.88 84 ASP A CA 1
ATOM 599 C C . ASP A 1 84 ? -3.035 -3.108 10.433 1.00 96.88 84 ASP A C 1
ATOM 601 O O . ASP A 1 84 ? -3.837 -3.551 11.258 1.00 96.88 84 ASP A O 1
ATOM 605 N N . GLU A 1 85 ? -2.371 -1.969 10.654 1.00 96.56 85 GLU A N 1
ATOM 606 C CA . GLU A 1 85 ? -2.587 -1.124 11.835 1.00 96.56 85 GLU A CA 1
ATOM 607 C C . GLU A 1 85 ? -4.033 -0.612 11.900 1.00 96.56 85 GLU A C 1
ATOM 609 O O . GLU A 1 85 ? -4.682 -0.716 12.944 1.00 96.56 85 GLU A O 1
ATOM 614 N N . PHE A 1 86 ? -4.577 -0.113 10.784 1.00 95.88 86 PHE A N 1
ATOM 615 C CA . PHE A 1 86 ? -5.974 0.321 10.714 1.00 95.88 86 PHE A CA 1
ATOM 616 C C . PHE A 1 86 ? -6.947 -0.836 10.952 1.00 95.88 86 PHE A C 1
ATOM 618 O O . PHE A 1 86 ? -7.949 -0.653 11.646 1.00 95.88 86 PHE A O 1
ATOM 625 N N . GLU A 1 87 ? -6.668 -2.027 10.423 1.00 96.44 87 GLU A N 1
ATOM 626 C CA . GLU A 1 87 ? -7.482 -3.210 10.695 1.00 96.44 87 GLU A CA 1
ATOM 627 C C . GLU A 1 87 ? -7.465 -3.573 12.188 1.00 96.44 87 GLU A C 1
ATOM 629 O O . GLU A 1 87 ? -8.529 -3.749 12.789 1.00 96.44 87 GLU A O 1
ATOM 634 N N . GLY A 1 88 ? -6.287 -3.586 12.816 1.00 96.06 88 GLY A N 1
ATOM 635 C CA . GLY A 1 88 ? -6.140 -3.824 14.252 1.00 96.06 88 GLY A CA 1
ATOM 636 C C . GLY A 1 88 ? -6.879 -2.791 15.110 1.00 96.06 88 GLY A C 1
ATOM 637 O O . GLY A 1 88 ? -7.590 -3.156 16.050 1.00 96.06 88 GLY A O 1
ATOM 638 N N . LEU A 1 89 ? -6.784 -1.505 14.758 1.00 94.94 89 LEU A N 1
ATOM 639 C CA . LEU A 1 89 ? -7.504 -0.426 15.442 1.00 94.94 89 LEU A CA 1
ATOM 640 C C . LEU A 1 89 ? -9.025 -0.574 15.314 1.00 94.94 89 LEU A C 1
ATOM 642 O O . LEU A 1 89 ? -9.741 -0.378 16.296 1.00 94.94 89 LEU A O 1
ATOM 646 N N . LYS A 1 90 ? -9.533 -0.965 14.139 1.00 94.69 90 LYS A N 1
ATOM 647 C CA . LYS A 1 90 ? -10.970 -1.220 13.948 1.00 94.69 90 LYS A CA 1
ATOM 648 C C . LYS A 1 90 ? -11.443 -2.418 14.770 1.00 94.69 90 LYS A C 1
ATOM 650 O O . LYS A 1 90 ? -12.490 -2.332 15.403 1.00 94.69 90 LYS A O 1
ATOM 655 N N . GLN A 1 91 ? -10.662 -3.497 14.834 1.00 95.75 91 GLN A N 1
ATOM 656 C CA . GLN A 1 91 ? -10.984 -4.652 15.680 1.00 95.75 91 GLN A CA 1
ATOM 657 C C . GLN A 1 91 ? -11.002 -4.290 17.171 1.00 95.75 91 GLN A C 1
ATOM 659 O O . GLN A 1 91 ? -11.883 -4.744 17.904 1.00 95.75 91 GLN A O 1
ATOM 664 N N . LEU A 1 92 ? -10.052 -3.468 17.630 1.00 94.81 92 LEU A N 1
ATOM 665 C CA . LEU A 1 92 ? -10.042 -2.963 19.002 1.00 94.81 92 LEU A CA 1
ATOM 666 C C . LEU A 1 92 ? -11.282 -2.111 19.284 1.00 94.81 92 LEU A C 1
ATOM 668 O O . LEU A 1 92 ? -11.943 -2.331 20.296 1.00 94.81 92 LEU A O 1
ATOM 672 N N . LEU A 1 93 ? -11.632 -1.195 18.378 1.00 92.50 93 LEU A N 1
ATOM 673 C CA . LEU A 1 93 ? -12.834 -0.376 18.510 1.00 92.50 93 LEU A CA 1
ATOM 674 C C . LEU A 1 93 ? -14.092 -1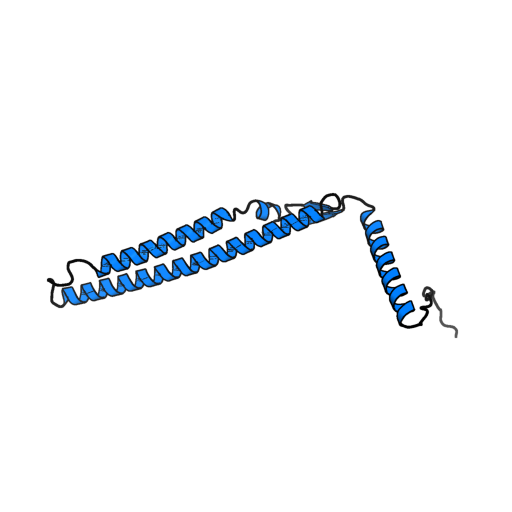.246 18.621 1.00 92.50 93 LEU A C 1
ATOM 676 O O . LEU A 1 93 ? -14.879 -1.053 19.541 1.00 92.50 93 LEU A O 1
ATOM 680 N N . THR A 1 94 ? -14.246 -2.258 17.766 1.00 93.25 94 THR A N 1
ATOM 681 C CA . THR A 1 94 ? -15.381 -3.191 17.845 1.00 93.25 94 THR A CA 1
ATOM 682 C C . THR A 1 94 ? -15.438 -3.928 19.186 1.00 93.25 94 THR A C 1
ATOM 684 O O . THR A 1 94 ? -16.519 -4.109 19.743 1.00 93.25 94 THR A O 1
ATOM 687 N N . LYS A 1 95 ? -14.294 -4.342 19.749 1.00 92.81 95 LYS A N 1
ATOM 688 C CA . LYS A 1 95 ? -14.258 -4.953 21.090 1.00 92.81 95 LYS A CA 1
ATOM 689 C C . LYS A 1 95 ? -14.730 -3.973 22.163 1.00 92.81 95 LYS A C 1
ATOM 691 O O . LYS A 1 95 ? -15.578 -4.341 22.971 1.00 92.81 95 LYS A O 1
ATOM 696 N N . LEU A 1 96 ? -14.233 -2.737 22.133 1.00 90.44 96 LEU A N 1
ATOM 697 C CA . LEU A 1 96 ? -14.628 -1.692 23.081 1.00 90.44 96 LEU A CA 1
ATOM 698 C C . LEU A 1 96 ? -16.127 -1.383 22.995 1.00 90.44 96 LEU A C 1
ATOM 700 O O . LEU A 1 96 ? -16.784 -1.251 24.021 1.00 90.44 96 LEU A O 1
ATOM 704 N N . GLU A 1 97 ? -16.689 -1.330 21.789 1.00 89.81 97 GLU A N 1
ATOM 705 C CA . GLU A 1 97 ? -18.126 -1.119 21.580 1.00 89.81 97 GLU A CA 1
ATOM 706 C C . GLU A 1 97 ? -18.971 -2.264 22.140 1.00 89.81 97 GLU A C 1
ATOM 708 O O . GLU A 1 97 ? -19.988 -2.021 22.789 1.00 89.81 97 GLU A O 1
ATOM 713 N N . ASN A 1 98 ? -18.525 -3.508 21.961 1.00 90.19 98 ASN A N 1
ATOM 714 C CA . ASN A 1 98 ? -19.197 -4.678 22.523 1.00 90.19 98 ASN A CA 1
ATOM 715 C C . ASN A 1 98 ? -19.128 -4.711 24.058 1.00 90.19 98 ASN A C 1
ATOM 717 O O . ASN A 1 98 ? -20.100 -5.089 24.708 1.00 90.19 98 ASN A O 1
ATOM 721 N N . GLU A 1 99 ? -18.004 -4.309 24.656 1.00 86.81 99 GLU A N 1
ATOM 722 C CA . GLU A 1 99 ? -17.861 -4.220 26.116 1.00 86.81 99 GLU A CA 1
ATOM 723 C C . GLU A 1 99 ? -18.683 -3.074 26.719 1.00 86.81 99 GLU A C 1
ATOM 725 O O . GLU A 1 99 ? -19.236 -3.212 27.819 1.00 86.81 99 GLU A O 1
ATOM 730 N N . ALA A 1 100 ? -18.772 -1.956 25.993 1.00 85.56 100 ALA A N 1
ATOM 731 C CA . ALA A 1 100 ? -19.567 -0.792 26.351 1.00 85.56 100 ALA A CA 1
ATOM 732 C C . ALA A 1 100 ? -21.073 -1.038 26.197 1.00 85.56 100 ALA A C 1
ATOM 734 O O . ALA A 1 100 ? -21.862 -0.408 26.905 1.00 85.56 100 ALA A O 1
ATOM 735 N N . ALA A 1 101 ? -21.485 -1.951 25.315 1.00 85.69 101 ALA A N 1
ATOM 736 C CA . ALA A 1 101 ? -22.885 -2.216 25.013 1.00 85.69 101 ALA A CA 1
ATOM 737 C C . ALA A 1 101 ? -23.729 -2.419 26.287 1.00 85.69 101 ALA A C 1
ATOM 739 O O . ALA A 1 101 ? -23.441 -3.255 27.146 1.00 85.69 101 ALA A O 1
ATOM 740 N N . GLY A 1 102 ? -24.781 -1.607 26.429 1.00 79.75 102 GLY A N 1
ATOM 741 C CA . GLY A 1 102 ? -25.697 -1.651 27.575 1.00 79.75 102 GLY A CA 1
ATOM 742 C C . GLY A 1 102 ? -25.148 -1.074 28.889 1.00 79.75 102 GLY A C 1
ATOM 743 O O . GLY A 1 102 ? -25.886 -1.021 29.870 1.00 79.75 102 GLY A O 1
ATOM 744 N N . LYS A 1 103 ? -23.893 -0.603 28.921 1.00 84.62 103 LYS A N 1
ATOM 745 C CA . LYS A 1 103 ? -23.244 -0.002 30.102 1.00 84.62 103 LYS A CA 1
ATOM 746 C C . LYS A 1 103 ? -22.811 1.442 29.874 1.00 84.62 103 LYS A C 1
ATOM 748 O O . LYS A 1 103 ? -22.988 2.274 30.762 1.00 84.62 103 LYS A O 1
ATOM 753 N N . PHE A 1 104 ? -22.279 1.735 28.692 1.00 85.50 104 PHE A N 1
ATOM 754 C CA . PHE A 1 104 ? -21.715 3.024 28.314 1.00 85.50 104 PHE A CA 1
ATOM 755 C C . PHE A 1 104 ? -22.137 3.425 26.894 1.00 85.50 104 PHE A C 1
ATOM 757 O O . PHE A 1 104 ? -22.349 2.580 26.028 1.00 85.50 104 PHE A O 1
ATOM 764 N N . SER A 1 105 ? -22.248 4.730 26.668 1.00 84.69 105 SER A N 1
ATOM 765 C CA . SER A 1 105 ? -22.356 5.373 25.360 1.00 84.69 105 SER A CA 1
ATOM 766 C C . SER A 1 105 ? -20.996 5.944 24.969 1.00 84.69 105 SER A C 1
ATOM 768 O O . SER A 1 105 ? -20.296 6.469 25.835 1.00 84.69 105 SER A O 1
ATOM 770 N N . ILE A 1 106 ? -20.633 5.869 23.689 1.00 85.56 106 ILE A N 1
ATOM 771 C CA . ILE A 1 106 ? -19.390 6.433 23.148 1.00 85.56 106 ILE A CA 1
ATOM 772 C C . ILE A 1 106 ? -19.756 7.545 22.159 1.00 85.56 106 ILE A C 1
ATOM 774 O O . ILE A 1 106 ? -20.466 7.305 21.183 1.00 85.56 106 ILE A O 1
ATOM 778 N N . ASN A 1 107 ? -19.270 8.763 22.395 1.00 84.62 107 ASN A N 1
ATOM 779 C CA . ASN A 1 107 ? -19.398 9.873 21.458 1.00 84.62 107 ASN A CA 1
ATOM 780 C C . ASN A 1 107 ? -18.385 9.699 20.320 1.00 84.62 107 ASN A C 1
ATOM 782 O O . ASN A 1 107 ? -17.180 9.814 20.524 1.00 84.62 107 ASN A O 1
ATOM 786 N N . GLU A 1 108 ? -18.864 9.451 19.104 1.00 85.19 108 GLU A N 1
ATOM 787 C CA . GLU A 1 108 ? -17.989 9.163 17.963 1.00 85.19 108 GLU A CA 1
ATOM 788 C C . GLU A 1 108 ? -17.127 10.352 17.509 1.00 85.19 108 GLU A C 1
ATOM 790 O O . GLU A 1 108 ? -16.078 10.145 16.898 1.00 85.19 108 GLU A O 1
ATOM 795 N N . ALA A 1 109 ? -17.544 11.587 17.799 1.00 85.31 109 ALA A N 1
ATOM 796 C CA . ALA A 1 109 ? -16.821 12.791 17.396 1.00 85.31 109 ALA A CA 1
ATOM 797 C C . ALA A 1 109 ? -15.682 13.133 18.366 1.00 85.31 109 ALA A C 1
ATOM 799 O O . ALA A 1 109 ? -14.619 13.575 17.935 1.00 85.31 109 ALA A O 1
ATOM 800 N N . THR A 1 110 ? -15.895 12.924 19.667 1.00 82.31 110 THR A N 1
ATOM 801 C CA . THR A 1 110 ? -14.938 13.315 20.717 1.00 82.31 110 THR A CA 1
ATOM 802 C C . THR A 1 110 ? -14.205 12.133 21.349 1.00 82.31 110 THR A C 1
ATOM 804 O O . THR A 1 110 ? -13.175 12.329 21.987 1.00 82.31 110 THR A O 1
ATOM 807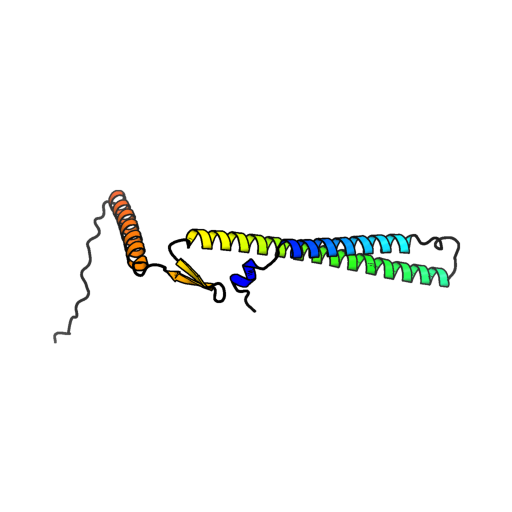 N N . GLY A 1 111 ? -14.718 10.911 21.188 1.00 80.94 111 GLY A N 1
ATOM 808 C CA . GLY A 1 111 ? -14.254 9.719 21.901 1.00 80.94 111 GLY A CA 1
ATOM 809 C C . GLY A 1 111 ? -14.702 9.654 23.366 1.00 80.94 111 GLY A C 1
ATOM 810 O O . GLY A 1 111 ? -14.266 8.765 24.092 1.00 80.94 111 GLY A O 1
ATOM 811 N N . GLU A 1 112 ? -15.548 10.582 23.824 1.00 84.50 112 GLU A N 1
ATOM 812 C CA . GLU A 1 112 ? -16.021 10.617 25.210 1.00 84.50 112 GLU A CA 1
ATOM 813 C C . GLU A 1 112 ? -16.911 9.409 25.534 1.00 84.50 112 GLU A C 1
ATOM 815 O O . GLU A 1 112 ? -17.787 9.046 24.750 1.00 84.50 112 GLU A O 1
ATOM 820 N N . VAL A 1 113 ? -16.702 8.801 26.705 1.00 83.94 113 VAL A N 1
ATOM 821 C CA . VAL A 1 113 ? -17.455 7.632 27.174 1.00 83.94 113 VAL A CA 1
ATOM 822 C C . VAL A 1 113 ? -18.334 8.031 28.356 1.00 83.94 113 VAL A C 1
ATOM 824 O O . VAL A 1 113 ? -17.836 8.511 29.373 1.00 83.94 113 VAL A O 1
ATOM 827 N N . THR A 1 114 ? -19.642 7.805 28.252 1.00 85.56 114 THR A N 1
ATOM 828 C CA . THR A 1 114 ? -20.623 8.177 29.283 1.00 85.56 114 THR A CA 1
ATOM 829 C C . THR A 1 114 ? -21.380 6.945 29.779 1.00 85.56 114 THR A C 1
ATOM 831 O O . THR A 1 114 ? -21.942 6.221 28.960 1.00 85.56 114 THR A O 1
ATOM 834 N N . PRO A 1 115 ? -21.455 6.675 31.093 1.00 83.69 115 PRO A N 1
ATOM 835 C CA . PRO A 1 115 ? -22.250 5.562 31.607 1.00 83.69 115 PRO A CA 1
ATOM 836 C C . PRO A 1 115 ? -23.746 5.771 31.335 1.00 83.69 115 PRO A C 1
ATOM 838 O O . PRO A 1 115 ? -24.278 6.866 31.505 1.00 83.69 115 PRO A O 1
ATOM 841 N N . LEU A 1 116 ? -24.437 4.699 30.947 1.00 81.94 116 LEU A N 1
ATOM 842 C CA . LEU A 1 116 ? -25.870 4.715 30.623 1.00 81.94 116 LEU A CA 1
ATOM 843 C C . LEU A 1 116 ? -26.768 4.707 31.870 1.00 81.94 116 LEU A C 1
ATOM 845 O O . LEU A 1 116 ? -27.941 5.062 31.789 1.00 81.94 116 LEU A O 1
ATOM 849 N N . SER A 1 117 ? -26.229 4.326 33.032 1.00 76.38 117 SER A N 1
ATOM 850 C CA . SER A 1 117 ? -26.945 4.339 34.311 1.00 76.38 117 SER A CA 1
ATOM 851 C C . SER A 1 117 ? -26.194 5.148 35.364 1.00 76.38 117 SER A C 1
ATOM 853 O O . SER A 1 117 ? -24.984 5.005 35.539 1.00 76.38 117 SER A O 1
ATOM 855 N N . LYS A 1 118 ? -26.941 5.949 36.133 1.00 63.84 118 LYS A N 1
ATOM 856 C CA . LYS A 1 118 ? -26.422 6.728 37.271 1.00 63.84 118 LYS A CA 1
ATOM 857 C C . LYS A 1 118 ? -25.900 5.845 38.412 1.00 63.84 118 LYS A C 1
ATOM 859 O O . LYS A 1 118 ? -25.098 6.310 39.217 1.00 63.84 118 LYS A O 1
ATOM 864 N N . ASP A 1 119 ? -26.319 4.580 38.473 1.00 60.84 119 ASP A N 1
ATOM 865 C CA . ASP A 1 119 ? -25.883 3.626 39.499 1.00 60.84 119 ASP A CA 1
ATOM 866 C C . ASP A 1 119 ? -24.620 2.837 39.113 1.00 60.84 119 ASP A C 1
ATOM 868 O O . ASP A 1 119 ? -24.146 2.026 39.910 1.00 60.84 119 ASP A O 1
ATOM 872 N N . PHE A 1 120 ? -24.023 3.094 37.940 1.00 56.81 120 PHE A N 1
ATOM 873 C CA . PHE A 1 120 ? -22.807 2.396 37.501 1.00 56.81 120 PHE A CA 1
ATOM 874 C C . PHE A 1 120 ? -21.658 2.540 38.517 1.00 56.81 120 PHE A C 1
ATOM 876 O O . PHE A 1 120 ? -21.020 1.554 38.886 1.00 56.81 120 PHE A O 1
ATOM 883 N N . ASN A 1 121 ? -21.493 3.738 39.095 1.00 55.31 121 ASN A N 1
ATOM 884 C CA . ASN A 1 121 ? -20.517 3.973 40.163 1.00 55.31 121 ASN A CA 1
ATOM 885 C C . ASN A 1 121 ? -20.781 3.113 41.414 1.00 55.31 121 ASN A C 1
ATOM 887 O O . ASN A 1 121 ? -19.838 2.705 42.082 1.00 55.31 121 ASN A O 1
ATOM 891 N N . LYS A 1 122 ? -22.032 2.772 41.751 1.00 53.81 122 LYS A N 1
ATOM 892 C CA . LYS A 1 122 ? -22.318 1.935 42.932 1.00 53.81 122 LYS A CA 1
ATOM 893 C C . LYS A 1 122 ? -22.009 0.459 42.690 1.00 53.81 122 LYS A C 1
ATOM 895 O O . LYS A 1 122 ? -21.486 -0.195 43.592 1.00 53.81 122 LYS A O 1
ATOM 900 N N . ALA A 1 123 ? -22.322 -0.061 41.503 1.00 54.31 123 ALA A N 1
ATOM 901 C CA . ALA A 1 123 ? -22.121 -1.471 41.173 1.00 54.31 123 ALA A CA 1
ATOM 902 C C . ALA A 1 123 ? -20.629 -1.835 41.060 1.00 54.31 123 ALA A C 1
ATOM 904 O O . ALA A 1 123 ? -20.202 -2.839 41.634 1.00 54.31 123 ALA A O 1
ATOM 905 N N . ASP A 1 124 ? -19.814 -0.983 40.429 1.00 56.34 124 ASP A N 1
ATOM 906 C CA . ASP A 1 124 ? -18.368 -1.214 40.305 1.00 56.34 124 ASP A CA 1
ATOM 907 C C . ASP A 1 124 ? -17.624 -1.025 41.634 1.00 56.34 124 ASP A C 1
ATOM 909 O O . ASP A 1 124 ? -16.750 -1.828 41.977 1.00 56.34 124 ASP A O 1
ATOM 913 N N . HIS A 1 125 ? -18.014 -0.042 42.455 1.00 51.28 125 HIS A N 1
ATOM 914 C CA . HIS A 1 125 ? -17.475 0.088 43.812 1.00 51.28 125 HIS A CA 1
ATOM 915 C C . HIS A 1 125 ? -17.865 -1.092 44.714 1.00 51.28 125 HIS A C 1
ATOM 917 O O . HIS A 1 125 ? -17.053 -1.518 45.539 1.00 51.28 125 HIS A O 1
ATOM 923 N N . ALA A 1 126 ? -19.066 -1.661 44.561 1.00 51.53 126 ALA A N 1
ATOM 924 C CA . ALA A 1 126 ? -19.466 -2.871 45.277 1.00 51.53 126 ALA A CA 1
ATOM 925 C C . ALA A 1 126 ? -18.669 -4.100 44.801 1.00 51.53 126 ALA A C 1
ATOM 927 O O . ALA A 1 126 ? -18.150 -4.848 45.631 1.00 51.53 126 ALA A O 1
ATOM 928 N N . GLY A 1 127 ? -18.480 -4.272 43.488 1.00 51.00 127 GLY A N 1
ATOM 929 C CA . GLY A 1 127 ? -17.689 -5.364 42.911 1.00 51.00 127 GLY A CA 1
ATOM 930 C C . GLY A 1 127 ? -16.211 -5.330 43.317 1.00 51.00 127 GLY A C 1
ATOM 931 O O . GLY A 1 127 ? -15.652 -6.356 43.709 1.00 51.00 127 GLY A O 1
ATOM 932 N N . GLN A 1 128 ? -15.584 -4.149 43.315 1.00 52.69 128 GLN A N 1
ATOM 933 C CA . GLN A 1 128 ? -14.202 -3.964 43.778 1.00 52.69 128 GLN A CA 1
ATOM 934 C C . GLN A 1 128 ? -14.066 -4.144 45.297 1.00 52.69 128 GLN A C 1
ATOM 936 O O . GLN A 1 128 ? -13.084 -4.725 45.760 1.00 52.69 128 GLN A O 1
ATOM 941 N N . ARG A 1 129 ? -15.066 -3.728 46.089 1.00 47.66 129 ARG A N 1
ATOM 942 C CA . ARG A 1 129 ? -15.114 -3.998 47.536 1.00 47.66 129 ARG A CA 1
ATOM 943 C C . ARG A 1 129 ? -15.256 -5.484 47.847 1.00 47.66 129 ARG A C 1
ATOM 945 O O . ARG A 1 129 ? -14.573 -5.963 48.746 1.00 47.66 129 ARG A O 1
ATOM 952 N N . HIS A 1 130 ? -16.086 -6.217 47.107 1.00 50.19 130 HIS A N 1
ATOM 953 C CA . HIS A 1 130 ? -16.247 -7.660 47.290 1.00 50.19 130 HIS A CA 1
ATOM 954 C C . HIS A 1 130 ? -15.009 -8.446 46.843 1.00 50.19 130 HIS A C 1
ATOM 956 O O . HIS A 1 130 ? -14.570 -9.324 47.581 1.00 50.19 130 HIS A O 1
ATOM 962 N N . ARG A 1 131 ? -14.377 -8.096 45.712 1.00 51.47 131 ARG A N 1
ATOM 963 C CA . ARG A 1 131 ? -13.106 -8.719 45.286 1.00 51.47 131 ARG A CA 1
ATOM 964 C C . ARG A 1 131 ? -11.947 -8.371 46.221 1.00 51.47 131 ARG A C 1
ATOM 966 O O . ARG A 1 131 ? -11.175 -9.249 46.586 1.00 51.47 131 ARG A O 1
ATOM 973 N N . GLY A 1 132 ? -11.865 -7.123 46.683 1.00 52.28 132 GLY A N 1
ATOM 974 C CA . GLY A 1 132 ? -10.883 -6.697 47.682 1.00 52.28 132 GLY A CA 1
ATOM 975 C C . GLY A 1 132 ? -11.107 -7.321 49.064 1.00 52.28 132 GLY A C 1
ATOM 976 O O . GLY A 1 132 ? -10.143 -7.544 49.792 1.00 52.28 132 GLY A O 1
ATOM 977 N N . ALA A 1 133 ? -12.354 -7.633 49.435 1.00 55.91 133 ALA A N 1
ATOM 978 C CA . ALA A 1 133 ? -12.678 -8.375 50.654 1.00 55.91 133 ALA A CA 1
ATOM 979 C C . ALA A 1 133 ? -12.360 -9.870 50.518 1.00 55.91 133 ALA A C 1
ATOM 981 O O . ALA A 1 133 ? -11.795 -10.441 51.447 1.00 55.91 133 ALA A O 1
ATOM 982 N N . ALA A 1 134 ? -12.655 -10.479 49.365 1.00 55.03 134 ALA A N 1
ATOM 983 C CA . ALA A 1 134 ? -12.327 -11.873 49.074 1.00 55.03 134 ALA A CA 1
ATOM 984 C C . ALA A 1 134 ? -10.808 -12.101 49.087 1.00 55.03 134 ALA A C 1
ATOM 986 O O . ALA A 1 134 ? -10.326 -12.927 49.854 1.00 55.03 134 ALA A O 1
ATOM 987 N N . HIS A 1 135 ? -10.041 -11.272 48.371 1.00 50.03 135 HIS A N 1
ATOM 988 C CA . HIS A 1 135 ? -8.579 -11.370 48.333 1.00 50.03 135 HIS A CA 1
ATOM 989 C C . HIS A 1 135 ? -7.937 -11.126 49.716 1.00 50.03 135 HIS A C 1
ATOM 991 O O . HIS A 1 135 ? -6.921 -11.732 50.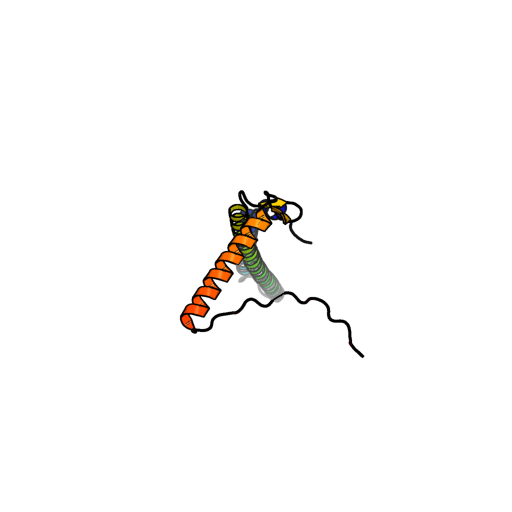063 1.00 50.03 135 HIS A O 1
ATOM 997 N N . ARG A 1 136 ? -8.539 -10.262 50.548 1.00 50.84 136 ARG A N 1
ATOM 998 C CA . ARG A 1 136 ? -8.079 -9.983 51.921 1.00 50.84 136 ARG A CA 1
ATOM 999 C C . ARG A 1 136 ? -8.449 -11.097 52.910 1.00 50.84 136 ARG A C 1
ATOM 1001 O O . ARG A 1 136 ? -7.690 -11.339 53.845 1.00 50.84 136 ARG A O 1
ATOM 1008 N N . ALA A 1 137 ? -9.577 -11.778 52.709 1.00 52.31 137 ALA A N 1
ATOM 1009 C CA . ALA A 1 137 ? -9.944 -12.975 53.466 1.00 52.31 137 ALA A CA 1
ATOM 1010 C C . ALA A 1 137 ? -9.019 -14.156 53.123 1.00 52.31 137 ALA A C 1
ATOM 1012 O O . ALA A 1 137 ? -8.558 -14.854 54.021 1.00 52.31 137 ALA A O 1
ATOM 1013 N N . GLU A 1 138 ? -8.662 -14.306 51.848 1.00 39.66 138 GLU A N 1
ATOM 1014 C CA . GLU A 1 138 ? -7.748 -15.340 51.348 1.00 39.66 138 GLU A CA 1
ATOM 1015 C C . GLU A 1 138 ? -6.322 -15.172 51.909 1.00 39.66 138 GLU A C 1
ATOM 1017 O O . GLU A 1 138 ? -5.728 -16.125 52.413 1.00 39.66 138 GLU A O 1
ATOM 1022 N N . LEU A 1 139 ? -5.823 -13.930 51.967 1.00 46.66 139 LEU A N 1
ATOM 1023 C CA . LEU A 1 139 ? -4.553 -13.587 52.625 1.00 46.66 139 LEU A CA 1
ATOM 1024 C C . LEU A 1 139 ? -4.579 -13.835 54.146 1.00 46.66 139 LEU A C 1
ATOM 1026 O O . LEU A 1 139 ? -3.572 -14.254 54.717 1.00 46.66 139 LEU A O 1
ATOM 1030 N N . SER A 1 140 ? -5.716 -13.606 54.816 1.00 50.31 140 SER A N 1
ATOM 1031 C CA . SER A 1 140 ? -5.874 -13.863 56.258 1.00 50.31 140 SER A CA 1
ATOM 1032 C C . SER A 1 140 ? -5.882 -15.364 56.579 1.00 50.31 140 SER A C 1
ATOM 1034 O O . SER A 1 140 ? -5.271 -15.776 57.566 1.00 50.31 140 SER A O 1
ATOM 1036 N N . CYS A 1 141 ? -6.491 -16.186 55.718 1.00 47.81 141 CYS A N 1
ATOM 1037 C CA . CYS A 1 141 ? -6.466 -17.646 55.834 1.00 47.81 141 CYS A CA 1
ATOM 1038 C C . CYS A 1 141 ? -5.079 -18.249 55.553 1.00 47.81 141 CYS A C 1
ATOM 1040 O O . CYS A 1 141 ? -4.721 -19.227 56.202 1.00 47.81 141 CYS A O 1
ATOM 1042 N N . GLN A 1 142 ? -4.283 -17.668 54.647 1.00 48.97 142 GLN A N 1
ATOM 1043 C CA . GLN A 1 142 ? -2.927 -18.158 54.351 1.00 48.97 142 GLN A CA 1
ATOM 1044 C C . GLN A 1 142 ? -1.864 -17.738 55.377 1.00 48.97 142 GLN A C 1
ATOM 1046 O O . GLN A 1 142 ? -0.881 -18.451 55.550 1.00 48.97 142 GLN A O 1
ATOM 1051 N N . THR A 1 143 ? -2.030 -16.597 56.056 1.00 49.44 143 THR A N 1
ATOM 1052 C CA . THR A 1 143 ? -0.979 -16.029 56.929 1.00 49.44 143 THR A CA 1
ATOM 1053 C C . THR A 1 143 ? -1.302 -16.056 58.424 1.00 49.44 143 THR A C 1
ATOM 1055 O O . THR A 1 143 ? -0.425 -15.776 59.236 1.00 49.44 143 THR A O 1
ATOM 1058 N N . GLY A 1 144 ? -2.539 -16.377 58.822 1.00 40.72 144 GLY A N 1
ATOM 1059 C CA . GLY A 1 144 ? -2.943 -16.461 60.232 1.00 40.72 144 GLY A CA 1
ATOM 1060 C C . GLY A 1 144 ? -3.110 -15.112 60.950 1.00 40.72 144 GLY A C 1
ATOM 1061 O O . GLY A 1 144 ? -3.422 -15.088 62.141 1.00 40.72 144 GLY A O 1
ATOM 1062 N N . TRP A 1 145 ? -2.957 -13.977 60.259 1.00 40.66 145 TRP A N 1
ATOM 1063 C CA . TRP A 1 145 ? -3.104 -12.645 60.855 1.00 40.66 145 TRP A CA 1
ATOM 1064 C C . TRP A 1 145 ? -4.518 -12.075 60.658 1.00 40.66 145 TRP A C 1
ATOM 1066 O O . TRP A 1 145 ? -5.063 -12.052 59.551 1.00 40.66 145 TRP A O 1
ATOM 1076 N N . ARG A 1 146 ? -5.119 -11.567 61.746 1.00 40.66 146 ARG A N 1
ATOM 1077 C CA . ARG A 1 146 ? -6.437 -10.905 61.749 1.00 40.66 146 ARG A CA 1
ATOM 1078 C C . ARG A 1 146 ? -6.256 -9.383 61.644 1.00 40.66 146 ARG A C 1
ATOM 1080 O O . ARG A 1 146 ? -5.791 -8.748 62.587 1.00 40.66 146 ARG A O 1
ATOM 1087 N N . VAL A 1 147 ? -6.647 -8.780 60.519 1.00 46.12 147 VAL A N 1
ATOM 1088 C CA . VAL A 1 147 ? -6.553 -7.321 60.296 1.00 46.12 147 VAL A CA 1
ATOM 1089 C C . VAL A 1 147 ? -7.640 -6.587 61.101 1.00 46.12 147 VAL A C 1
ATOM 1091 O O . VAL A 1 147 ? -8.831 -6.751 60.833 1.00 46.12 147 VAL A O 1
ATOM 1094 N N . ARG A 1 148 ? -7.254 -5.770 62.096 1.00 41.09 148 ARG A N 1
ATOM 1095 C CA . ARG A 1 148 ? -8.178 -4.885 62.838 1.00 41.09 148 ARG A CA 1
ATOM 1096 C C . ARG A 1 148 ? -8.555 -3.659 61.994 1.00 41.09 148 ARG A C 1
ATOM 1098 O O . ARG A 1 148 ? -7.691 -3.040 61.381 1.00 41.09 148 ARG A O 1
ATOM 1105 N N . ARG A 1 149 ? -9.841 -3.284 61.999 1.00 40.47 149 ARG A N 1
ATOM 1106 C CA . ARG A 1 149 ? -10.342 -2.021 61.424 1.00 40.47 149 ARG A CA 1
ATOM 1107 C C . ARG A 1 149 ? -9.832 -0.841 62.267 1.00 40.47 149 ARG A C 1
ATOM 1109 O O . ARG A 1 149 ? -10.176 -0.759 63.442 1.00 40.47 149 ARG A O 1
ATOM 1116 N N . GLY A 1 150 ? -9.011 0.035 61.686 1.00 34.97 150 GLY A N 1
ATOM 1117 C CA . GLY A 1 150 ? -8.613 1.309 62.297 1.00 34.97 150 GLY A CA 1
ATOM 1118 C C . GLY A 1 150 ? -9.746 2.337 62.218 1.00 34.97 150 GLY A C 1
ATOM 1119 O O . GLY A 1 150 ? -10.398 2.444 61.182 1.00 34.97 150 GLY A O 1
ATOM 1120 N N . ALA A 1 151 ? -9.991 3.034 63.329 1.00 35.16 151 ALA A N 1
ATOM 1121 C CA . ALA A 1 151 ? -10.977 4.102 63.483 1.00 35.16 151 ALA A CA 1
ATOM 1122 C C . ALA A 1 151 ? -10.503 5.429 62.850 1.00 35.16 151 ALA A C 1
ATOM 1124 O O . ALA A 1 151 ? -9.302 5.657 62.711 1.00 35.16 151 ALA A O 1
ATOM 1125 N N . GLU A 1 152 ? -11.466 6.275 62.473 1.00 34.53 152 GLU A N 1
ATOM 1126 C CA . GLU A 1 152 ? -11.304 7.599 61.850 1.00 34.53 152 GLU A CA 1
ATOM 1127 C C . GLU A 1 152 ? -10.404 8.560 62.658 1.00 34.53 152 GLU A C 1
ATOM 1129 O O . GLU A 1 152 ? -10.419 8.524 63.893 1.00 34.53 152 GLU A O 1
ATOM 1134 N N . PRO A 1 153 ? -9.653 9.473 62.006 1.00 38.81 153 PRO A N 1
ATOM 1135 C CA . PRO A 1 153 ? -8.858 10.471 62.709 1.00 38.81 153 PRO A CA 1
ATOM 1136 C C . PRO A 1 153 ? -9.734 11.669 63.113 1.00 38.81 153 PRO A C 1
ATOM 1138 O O . PRO A 1 153 ? -9.942 12.603 62.344 1.00 38.81 153 PRO A O 1
ATOM 1141 N N . GLY A 1 154 ? -10.245 11.637 64.345 1.00 35.16 154 GLY A N 1
ATOM 1142 C CA . GLY A 1 154 ? -10.839 12.793 65.018 1.00 35.16 154 GLY A CA 1
ATOM 1143 C C . GLY A 1 154 ? -9.778 13.669 65.696 1.00 35.16 154 GLY A C 1
ATOM 1144 O O . GLY A 1 154 ? -8.892 13.158 66.383 1.00 35.16 154 GLY A O 1
ATOM 1145 N N . HIS A 1 155 ? -9.897 14.983 65.482 1.00 40.84 155 HIS A N 1
ATOM 1146 C CA . HIS A 1 155 ? -9.168 16.103 66.093 1.00 40.84 155 HIS A CA 1
ATOM 1147 C C . HIS A 1 155 ? -8.573 15.857 67.496 1.00 40.84 155 HIS A C 1
ATOM 1149 O O . HIS A 1 155 ? -9.258 15.392 68.407 1.00 40.84 155 HIS A O 1
ATOM 1155 N N . ARG A 1 156 ? -7.330 16.317 67.714 1.00 35.00 156 ARG A N 1
ATOM 1156 C CA . ARG A 1 156 ? -6.791 16.598 69.055 1.00 35.00 156 ARG A CA 1
ATOM 1157 C C . ARG A 1 156 ? -6.143 17.982 69.105 1.00 35.00 156 ARG A C 1
ATOM 1159 O O . ARG A 1 156 ? -5.134 18.227 68.453 1.00 35.00 156 ARG A O 1
ATOM 1166 N N . GLU A 1 157 ? -6.762 18.859 69.889 1.00 33.31 157 GLU A N 1
ATOM 1167 C CA . GLU A 1 157 ? -6.211 20.117 70.405 1.00 33.31 157 GLU A CA 1
ATOM 1168 C C . GLU A 1 157 ? -5.002 19.872 71.331 1.00 33.31 157 GLU A C 1
ATOM 1170 O O . GLU A 1 157 ? -4.934 18.822 71.983 1.00 33.31 157 GLU A O 1
ATOM 1175 N N . PRO A 1 158 ? -4.078 20.843 71.460 1.00 40.84 158 PRO A N 1
ATOM 1176 C CA . PRO A 1 158 ? -2.961 20.746 72.384 1.00 40.84 158 PRO A CA 1
ATOM 1177 C C . PRO A 1 158 ? -3.411 21.125 73.801 1.00 40.84 158 PRO A C 1
ATOM 1179 O O . PRO A 1 158 ? -4.008 22.180 74.024 1.00 40.84 158 PRO A O 1
ATOM 1182 N N . ARG A 1 159 ? -3.102 20.276 74.786 1.00 39.50 159 ARG A N 1
ATOM 1183 C CA . ARG A 1 159 ? -3.135 20.675 76.199 1.00 39.50 159 ARG A CA 1
ATOM 1184 C C . ARG A 1 159 ? -1.750 21.162 76.625 1.00 39.50 159 ARG A C 1
ATOM 1186 O O . ARG A 1 159 ? -0.750 20.591 76.206 1.00 39.50 159 ARG A O 1
ATOM 1193 N N . ARG A 1 160 ? -1.810 22.244 77.404 1.00 47.91 160 ARG A N 1
ATOM 1194 C CA . ARG A 1 160 ? -0.753 23.079 77.992 1.00 47.91 160 ARG A CA 1
ATOM 1195 C C . ARG A 1 160 ? 0.464 22.331 78.515 1.00 47.91 160 ARG A C 1
ATOM 1197 O O . ARG A 1 160 ? 0.259 21.254 79.115 1.00 47.91 160 ARG A O 1
#

Organism: NCBI:txid319705

Sequence (160 aa):
MSLSVGELKKVSVQSIRDIAAGLRAKATSMRATKTGVTDLPHKGTWTGTAADNADHEIGTFGNGLGTDADAYENAAAKVDRAGDEFEGLKQLLTKLENEAAGKFSINEATGEVTPLSKDFNKADHAGQRHRGAAHRAELSCQTGWRVRRGAEPGHREPRR

Radius of gyration: 34.24 Å; chains: 1; bounding box: 59×41×113 Å